Protein AF-A0A1F3T7P7-F1 (afdb_monomer)

Mean predicted aligned error: 4.09 Å

Radius of gyration: 13.99 Å; Cα contacts (8 Å, |Δi|>4): 97; chains: 1; bounding box: 37×21×42 Å

Secondary structure (DSSP, 8-state):
-HHHHHHHTT-HHHHHHHHHHHHHHHHHHHHHHSS-BSS-BTTTTBPPPP-TTSPPPPBS-HHHHHHHHHIIIIIT-PPPPPTT-

Sequence (85 aa):
MAIDGLRRYGFHTDAKRVARKWVDAVARTYEKEGAMFERIDVVKIAKPVADAHKYPTQEGFLWTNGSFSWAAVDVLGLPIKPAGL

Solvent-accessible surface area (backbone atoms only — not comparable to full-atom values): 5055 Å² total; per-residue (Å²): 107,70,49,57,52,29,46,78,72,69,38,48,69,60,18,42,52,51,34,49,55,50,40,52,36,53,51,51,19,25,73,73,70,77,48,54,41,58,56,67,33,79,87,76,44,33,78,57,80,86,48,96,91,50,81,79,84,44,72,64,31,71,68,42,56,48,51,39,51,45,29,36,37,80,65,63,68,45,84,87,75,74,92,87,124

Structure (mmCIF, N/CA/C/O backbone):
data_AF-A0A1F3T7P7-F1
#
_entry.id   AF-A0A1F3T7P7-F1
#
loop_
_atom_site.group_PDB
_atom_site.id
_atom_site.type_symbol
_atom_site.label_atom_id
_atom_site.label_alt_id
_atom_site.label_comp_id
_atom_site.label_asym_id
_atom_site.label_entity_id
_atom_site.label_seq_id
_atom_site.pdbx_PDB_ins_code
_atom_site.Cartn_x
_atom_site.Cartn_y
_atom_site.Cartn_z
_atom_site.occupancy
_atom_site.B_iso_or_equiv
_atom_site.auth_seq_id
_atom_site.auth_comp_id
_atom_site.auth_asym_id
_atom_site.auth_atom_id
_atom_site.pdbx_PDB_model_num
ATOM 1 N N . MET A 1 1 ? -8.972 4.507 -1.953 1.00 89.19 1 MET A N 1
ATOM 2 C CA . MET A 1 1 ? -10.403 4.593 -2.329 1.00 89.19 1 MET A CA 1
ATOM 3 C C . MET A 1 1 ? -11.158 3.291 -2.071 1.00 89.19 1 MET A C 1
ATOM 5 O O . MET A 1 1 ? -12.012 3.300 -1.200 1.00 89.19 1 MET A O 1
ATOM 9 N N . ALA A 1 2 ? -10.832 2.166 -2.724 1.00 98.06 2 ALA A N 1
ATOM 10 C CA . ALA A 1 2 ? -11.579 0.904 -2.555 1.00 98.06 2 ALA A CA 1
ATOM 11 C C . ALA A 1 2 ? -11.708 0.422 -1.092 1.00 98.06 2 ALA A C 1
ATOM 13 O O . ALA A 1 2 ? -12.800 0.078 -0.652 1.00 98.06 2 ALA A O 1
ATOM 14 N N . ILE A 1 3 ? -10.613 0.463 -0.322 1.00 98.50 3 ILE A N 1
ATOM 15 C CA . ILE A 1 3 ? -10.606 0.077 1.101 1.00 98.50 3 ILE A CA 1
ATOM 16 C C . ILE A 1 3 ? -11.605 0.915 1.915 1.00 98.50 3 ILE A C 1
ATOM 18 O O . ILE A 1 3 ? -12.347 0.371 2.726 1.00 98.50 3 ILE A O 1
ATOM 22 N N . ASP A 1 4 ? -11.650 2.229 1.688 1.00 98.19 4 ASP A N 1
ATOM 23 C CA . ASP A 1 4 ? -12.548 3.123 2.423 1.00 98.19 4 ASP A CA 1
ATOM 24 C C . ASP A 1 4 ? -14.011 2.934 2.000 1.00 98.19 4 ASP A C 1
ATOM 26 O O . ASP A 1 4 ? -14.902 2.894 2.843 1.00 98.19 4 ASP A O 1
ATOM 30 N N . GLY A 1 5 ? -14.254 2.700 0.706 1.00 98.56 5 GLY A N 1
ATOM 31 C CA . GLY A 1 5 ? -15.571 2.304 0.207 1.00 98.56 5 GLY A CA 1
ATOM 32 C C . GLY A 1 5 ? -16.094 1.049 0.910 1.00 98.56 5 GLY A C 1
ATOM 33 O O . GLY A 1 5 ? -17.192 1.065 1.453 1.00 98.56 5 GLY A O 1
ATOM 34 N N . LEU A 1 6 ? -15.279 -0.006 1.009 1.00 98.75 6 LEU A N 1
ATOM 35 C CA . LEU A 1 6 ? -15.653 -1.227 1.732 1.00 98.75 6 LEU A CA 1
ATOM 36 C C . LEU A 1 6 ? -16.000 -0.945 3.204 1.00 98.75 6 LEU A C 1
ATOM 38 O O . LEU A 1 6 ? -16.995 -1.462 3.705 1.00 98.75 6 LEU A O 1
ATOM 42 N N . ARG A 1 7 ? -15.239 -0.080 3.892 1.00 98.06 7 ARG A N 1
ATOM 43 C CA . ARG A 1 7 ? -15.538 0.306 5.285 1.00 98.06 7 ARG A CA 1
ATOM 44 C C . ARG A 1 7 ? -16.881 1.018 5.419 1.00 98.06 7 ARG A C 1
ATOM 46 O O . ARG A 1 7 ? -17.629 0.696 6.336 1.00 98.06 7 ARG A O 1
ATOM 53 N N . ARG A 1 8 ? -17.182 1.964 4.525 1.00 98.31 8 ARG A N 1
ATOM 54 C CA . ARG A 1 8 ? -18.412 2.775 4.578 1.00 98.31 8 ARG A CA 1
ATOM 55 C C . ARG A 1 8 ? -19.683 1.956 4.366 1.00 98.31 8 ARG A C 1
ATOM 57 O O . ARG A 1 8 ? -20.728 2.336 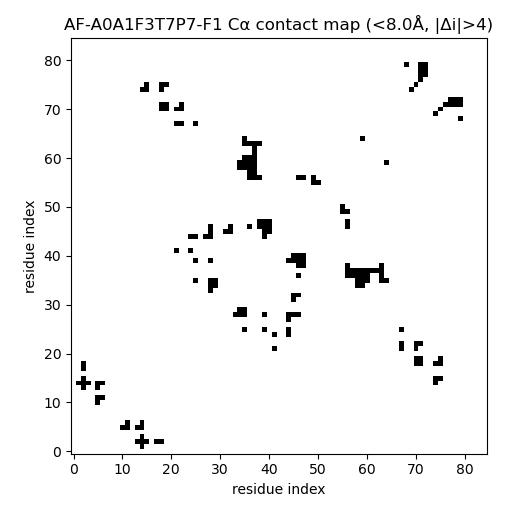4.874 1.00 98.31 8 ARG A O 1
ATOM 64 N N . TYR A 1 9 ? -19.585 0.834 3.657 1.00 98.38 9 TYR A N 1
ATOM 65 C CA . TYR A 1 9 ? -20.713 -0.054 3.369 1.00 98.38 9 TYR A CA 1
ATOM 66 C C . TYR A 1 9 ? -20.738 -1.317 4.253 1.00 98.38 9 TYR A C 1
ATOM 68 O O . TYR A 1 9 ? -21.427 -2.279 3.935 1.00 98.38 9 TYR A O 1
ATOM 76 N N . GLY A 1 10 ? -19.988 -1.338 5.362 1.00 98.38 10 GLY A N 1
ATOM 77 C CA . GLY A 1 10 ? -20.021 -2.433 6.343 1.00 98.38 10 GLY A CA 1
ATOM 78 C C . GLY A 1 10 ? -19.168 -3.661 5.993 1.00 98.38 10 GLY A C 1
ATOM 79 O O . GLY A 1 10 ? -19.073 -4.592 6.791 1.00 98.38 10 GLY A O 1
ATOM 80 N N . PHE A 1 11 ? -18.464 -3.661 4.857 1.00 98.62 11 PHE A N 1
ATOM 81 C CA . PHE A 1 11 ? -17.567 -4.744 4.428 1.00 98.62 11 PHE A CA 1
ATOM 82 C C . PHE A 1 11 ? -16.194 -4.666 5.121 1.00 98.62 11 PHE A C 1
ATOM 84 O O . PHE A 1 11 ? -15.137 -4.649 4.484 1.00 98.62 11 PHE A O 1
ATOM 91 N N . HIS A 1 12 ? -16.182 -4.595 6.453 1.00 98.19 12 HIS A N 1
ATOM 92 C CA . HIS A 1 12 ? -14.963 -4.367 7.236 1.00 98.19 12 HIS A CA 1
ATOM 93 C C . HIS A 1 12 ? -13.914 -5.476 7.071 1.00 98.19 12 HIS A C 1
ATOM 95 O O . HIS A 1 12 ? -12.717 -5.186 7.008 1.00 98.19 12 HIS A O 1
ATOM 101 N N . THR A 1 13 ? -14.346 -6.735 6.967 1.00 98.50 13 THR A N 1
ATOM 102 C CA . THR A 1 13 ? -13.450 -7.883 6.764 1.00 98.50 13 THR A CA 1
ATOM 103 C C . THR A 1 13 ? -12.719 -7.782 5.429 1.00 98.50 13 THR A C 1
ATOM 105 O O . THR A 1 13 ? -11.496 -7.919 5.379 1.00 98.50 13 THR A O 1
ATOM 108 N N . ASP A 1 14 ? -13.438 -7.460 4.353 1.00 98.69 14 ASP A N 1
ATOM 109 C CA . ASP A 1 14 ? -12.835 -7.288 3.033 1.00 98.69 14 ASP A CA 1
ATOM 110 C C . ASP A 1 14 ? -11.950 -6.047 2.960 1.00 98.69 14 ASP A C 1
ATOM 112 O O . ASP A 1 14 ? -10.867 -6.107 2.375 1.00 98.69 14 ASP A O 1
ATOM 116 N N . ALA A 1 15 ? -12.346 -4.949 3.611 1.00 98.69 15 ALA A N 1
ATOM 117 C CA . ALA A 1 15 ? -11.512 -3.756 3.715 1.00 98.69 15 ALA A CA 1
ATOM 118 C C . ALA A 1 15 ? -10.151 -4.080 4.350 1.00 98.69 15 ALA A C 1
ATOM 120 O O . ALA A 1 15 ? -9.110 -3.747 3.781 1.00 98.69 15 ALA A O 1
ATOM 121 N N . LYS A 1 16 ? -10.149 -4.789 5.489 1.00 98.56 16 LYS A N 1
ATOM 122 C CA . LYS A 1 16 ? -8.921 -5.230 6.169 1.00 98.56 16 LYS A CA 1
ATOM 123 C C . LYS A 1 16 ? -8.114 -6.201 5.313 1.00 98.56 16 LYS A C 1
ATOM 125 O O . LYS A 1 16 ? -6.895 -6.075 5.236 1.00 98.56 16 LYS A O 1
ATOM 130 N N . ARG A 1 17 ? -8.774 -7.139 4.628 1.00 98.69 17 ARG A N 1
ATOM 131 C CA . ARG A 1 17 ? -8.119 -8.097 3.725 1.00 98.69 17 ARG A CA 1
ATOM 132 C C . ARG A 1 17 ? -7.388 -7.394 2.580 1.00 98.69 17 ARG A C 1
ATOM 134 O O . ARG A 1 17 ? -6.245 -7.738 2.292 1.00 98.69 17 ARG A O 1
ATOM 141 N N . VAL A 1 18 ? -8.021 -6.418 1.929 1.00 98.56 18 VAL A N 1
ATOM 142 C CA . VAL A 1 18 ? -7.401 -5.643 0.842 1.00 98.56 18 VAL A CA 1
ATOM 143 C C . VAL A 1 18 ? -6.287 -4.743 1.378 1.00 98.56 18 VAL A C 1
ATOM 145 O O . VAL A 1 18 ? -5.210 -4.716 0.789 1.00 98.56 18 VAL A O 1
ATOM 148 N N . ALA A 1 19 ? -6.502 -4.070 2.513 1.00 98.50 19 ALA A N 1
ATOM 149 C CA . ALA A 1 19 ? -5.478 -3.251 3.161 1.00 98.50 19 ALA A CA 1
ATOM 150 C C . ALA A 1 19 ? -4.227 -4.065 3.509 1.00 98.50 19 ALA A C 1
ATOM 152 O O . ALA A 1 19 ? -3.121 -3.635 3.198 1.00 98.50 19 ALA A O 1
ATOM 153 N N . ARG A 1 20 ? -4.395 -5.267 4.080 1.00 98.44 20 ARG A N 1
ATOM 154 C CA . ARG A 1 20 ? -3.286 -6.179 4.394 1.00 98.44 20 ARG A CA 1
ATOM 155 C C . ARG A 1 20 ? -2.491 -6.535 3.144 1.00 98.44 20 ARG A C 1
ATOM 157 O O . ARG A 1 20 ? -1.290 -6.316 3.113 1.00 98.44 20 ARG A O 1
ATOM 164 N N . LYS A 1 21 ? -3.171 -6.995 2.089 1.00 98.19 21 LYS A N 1
ATOM 165 C CA . LYS A 1 21 ? -2.515 -7.343 0.819 1.00 98.19 21 LYS A CA 1
ATOM 166 C C . LYS A 1 21 ? -1.770 -6.160 0.199 1.00 98.19 21 LYS A C 1
ATOM 168 O O . LYS A 1 21 ? -0.696 -6.357 -0.353 1.00 98.19 21 LYS A O 1
ATOM 173 N N . TRP A 1 22 ? -2.332 -4.953 0.283 1.00 97.88 22 TRP A N 1
ATOM 174 C CA . TRP A 1 22 ? -1.679 -3.739 -0.207 1.00 97.88 22 TRP A CA 1
ATOM 175 C C . TRP A 1 22 ? -0.404 -3.418 0.578 1.00 97.88 22 TRP A C 1
ATOM 177 O O . TRP A 1 22 ? 0.656 -3.271 -0.024 1.00 97.88 22 TRP A O 1
ATOM 187 N N . VAL A 1 23 ? -0.49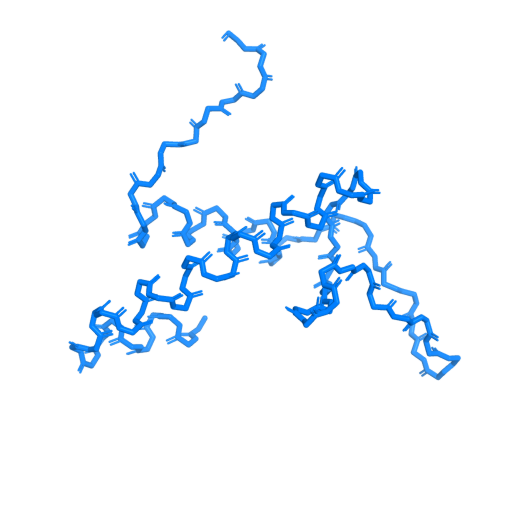9 -3.365 1.910 1.00 97.50 23 VAL A N 1
ATOM 188 C CA . VAL A 1 23 ? 0.643 -3.100 2.798 1.00 97.50 23 VAL A CA 1
ATOM 189 C C . VAL A 1 23 ? 1.745 -4.136 2.582 1.00 97.50 23 VAL A C 1
ATOM 191 O O . VAL A 1 23 ? 2.890 -3.758 2.353 1.00 97.50 23 VAL A O 1
ATOM 194 N N . ASP A 1 24 ? 1.402 -5.424 2.552 1.00 97.31 24 ASP A N 1
ATOM 195 C CA . ASP A 1 24 ? 2.376 -6.501 2.361 1.00 97.31 24 ASP A CA 1
ATOM 196 C C . ASP A 1 24 ? 3.033 -6.437 0.969 1.00 97.31 24 ASP A C 1
ATOM 198 O O . ASP A 1 24 ? 4.235 -6.664 0.840 1.00 97.31 24 ASP A O 1
ATOM 202 N N . ALA A 1 25 ? 2.279 -6.106 -0.086 1.00 97.88 25 ALA A N 1
ATOM 203 C CA . ALA A 1 25 ? 2.829 -5.991 -1.437 1.00 97.88 25 ALA A CA 1
ATOM 204 C C . ALA A 1 25 ? 3.817 -4.824 -1.566 1.00 97.88 25 ALA A C 1
ATOM 206 O O . ALA A 1 25 ? 4.886 -4.989 -2.156 1.00 97.88 25 ALA A O 1
ATOM 207 N N . VAL A 1 26 ? 3.486 -3.660 -1.001 1.00 96.62 26 VAL A N 1
ATOM 208 C CA . VAL A 1 26 ? 4.380 -2.494 -0.996 1.00 96.62 26 VAL A CA 1
ATOM 209 C C . VAL A 1 26 ? 5.623 -2.773 -0.152 1.00 96.62 26 VAL A C 1
ATOM 211 O O . VAL A 1 26 ? 6.729 -2.541 -0.633 1.00 96.62 26 VAL A O 1
ATOM 214 N N . ALA A 1 27 ? 5.462 -3.325 1.057 1.00 96.00 27 ALA A N 1
ATOM 215 C CA . ALA A 1 27 ? 6.577 -3.650 1.949 1.00 96.00 27 ALA A CA 1
ATOM 216 C C . ALA A 1 27 ? 7.555 -4.639 1.302 1.00 96.00 27 ALA A C 1
ATOM 218 O O . ALA A 1 27 ? 8.749 -4.369 1.231 1.00 96.00 27 ALA A O 1
ATOM 219 N N . ARG A 1 28 ? 7.050 -5.735 0.726 1.00 97.31 28 ARG A N 1
ATOM 220 C CA . ARG A 1 28 ? 7.897 -6.728 0.050 1.00 97.31 28 ARG A CA 1
ATOM 221 C C . ARG A 1 28 ? 8.548 -6.193 -1.225 1.00 97.31 28 ARG A C 1
ATOM 223 O O . ARG A 1 28 ? 9.657 -6.596 -1.560 1.00 97.31 28 ARG A O 1
ATOM 230 N N . THR A 1 29 ? 7.876 -5.296 -1.949 1.00 96.62 29 THR A N 1
ATOM 231 C CA . THR A 1 29 ? 8.493 -4.627 -3.107 1.00 96.62 29 THR A CA 1
ATOM 232 C C . THR A 1 29 ? 9.638 -3.727 -2.646 1.00 96.62 29 THR A C 1
ATOM 234 O O . THR A 1 29 ? 10.703 -3.752 -3.250 1.00 96.62 29 THR A O 1
ATOM 237 N N . TYR A 1 30 ? 9.451 -2.988 -1.550 1.00 95.00 30 TYR A N 1
ATOM 238 C CA . TYR A 1 30 ? 10.499 -2.162 -0.953 1.00 95.00 30 TYR A CA 1
ATOM 239 C C . TYR A 1 30 ? 11.691 -3.001 -0.474 1.00 95.00 30 TYR A C 1
ATOM 241 O O . TYR A 1 30 ? 12.827 -2.677 -0.801 1.00 95.00 30 TYR A O 1
ATOM 249 N N . GLU A 1 31 ? 11.448 -4.108 0.232 1.00 95.62 31 GLU A N 1
ATOM 250 C CA . GLU A 1 31 ? 12.501 -5.038 0.672 1.00 95.62 31 GLU A CA 1
ATOM 251 C C . GLU A 1 31 ? 13.329 -5.58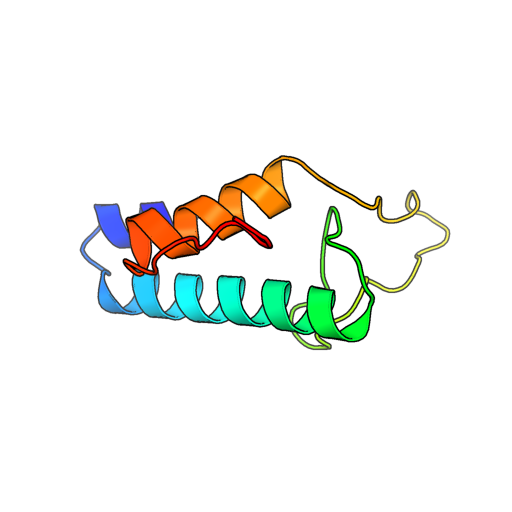1 -0.499 1.00 95.62 31 GLU A C 1
ATOM 253 O O . GLU A 1 31 ? 14.541 -5.744 -0.381 1.00 95.62 31 GLU A O 1
ATOM 258 N N . LYS A 1 32 ? 12.678 -5.863 -1.631 1.00 95.38 32 LYS A N 1
ATOM 259 C CA . LYS A 1 32 ? 13.321 -6.446 -2.809 1.00 95.38 32 LYS A CA 1
ATOM 260 C C . LYS A 1 32 ? 14.073 -5.419 -3.657 1.00 95.38 32 LYS A C 1
ATOM 262 O O . LYS A 1 32 ? 15.151 -5.717 -4.158 1.00 95.38 32 LYS A O 1
ATOM 267 N N . GLU A 1 33 ? 13.473 -4.257 -3.880 1.00 93.94 33 GLU A N 1
ATOM 268 C CA . GLU A 1 33 ? 13.931 -3.285 -4.881 1.00 93.94 33 GLU A CA 1
ATOM 269 C C . GLU A 1 33 ? 14.613 -2.058 -4.241 1.00 93.94 33 GLU A C 1
ATOM 271 O O . GLU A 1 33 ? 15.180 -1.233 -4.949 1.00 93.94 33 GLU A O 1
ATOM 276 N N . GLY A 1 34 ? 14.552 -1.909 -2.912 1.00 94.25 34 GLY A N 1
ATOM 277 C CA . GLY A 1 34 ? 15.191 -0.823 -2.158 1.00 94.25 34 GLY A CA 1
ATOM 278 C C . GLY A 1 34 ? 14.479 0.532 -2.230 1.00 94.25 34 GLY A C 1
ATOM 279 O O . GLY A 1 34 ? 14.982 1.512 -1.685 1.00 94.25 34 GLY A O 1
ATOM 280 N N . ALA A 1 35 ? 13.316 0.609 -2.883 1.00 92.88 35 ALA A N 1
ATOM 281 C CA . ALA A 1 35 ? 12.568 1.849 -3.061 1.00 92.88 35 ALA A CA 1
ATOM 282 C C . ALA A 1 35 ? 11.050 1.618 -3.098 1.00 92.88 35 ALA A C 1
ATOM 284 O O . ALA A 1 35 ? 10.559 0.539 -3.436 1.00 92.88 35 ALA A O 1
ATOM 285 N N . MET A 1 36 ? 10.289 2.661 -2.753 1.00 94.31 36 MET A N 1
ATOM 286 C CA . MET A 1 36 ? 8.854 2.722 -3.04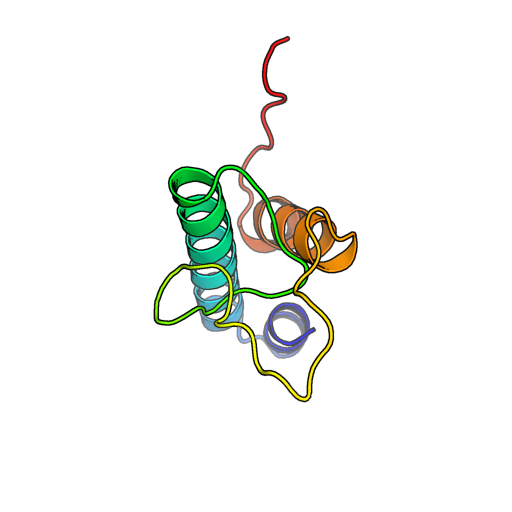0 1.00 94.31 36 MET A CA 1
ATOM 287 C C . MET A 1 36 ? 8.641 3.358 -4.410 1.00 94.31 36 MET A C 1
ATOM 289 O O . MET A 1 36 ? 9.325 4.316 -4.762 1.00 94.31 36 MET A O 1
ATOM 293 N N . PHE A 1 37 ? 7.664 2.861 -5.164 1.00 95.44 37 PHE A N 1
ATOM 294 C CA . PHE A 1 37 ? 7.403 3.306 -6.532 1.00 95.44 37 PHE A CA 1
ATOM 295 C C . PHE A 1 37 ? 6.019 3.933 -6.677 1.00 95.44 37 PHE A C 1
ATOM 297 O O . PHE A 1 37 ? 5.085 3.590 -5.953 1.00 95.44 37 PHE A O 1
ATOM 304 N N . GLU A 1 38 ? 5.859 4.791 -7.682 1.00 95.25 38 GLU A N 1
ATOM 305 C CA . GLU A 1 38 ? 4.563 5.339 -8.106 1.00 95.25 38 GLU A CA 1
ATOM 306 C C . GLU A 1 38 ? 3.498 4.249 -8.319 1.00 95.25 38 GLU A C 1
ATOM 308 O O . GLU A 1 38 ? 2.324 4.427 -8.001 1.00 95.25 38 GLU A O 1
ATOM 313 N N . ARG A 1 39 ? 3.909 3.094 -8.837 1.00 92.38 39 ARG A N 1
ATOM 314 C CA . ARG A 1 39 ? 3.053 1.938 -9.105 1.00 92.38 39 ARG A CA 1
ATOM 315 C C . ARG A 1 39 ? 3.858 0.658 -8.939 1.00 92.38 39 ARG A C 1
ATOM 317 O O . ARG A 1 39 ? 5.056 0.654 -9.212 1.00 92.38 39 ARG A O 1
ATOM 324 N N . ILE A 1 40 ? 3.190 -0.423 -8.543 1.00 94.50 40 ILE A N 1
ATOM 325 C CA . ILE A 1 40 ? 3.793 -1.748 -8.346 1.00 94.50 40 ILE A CA 1
ATOM 326 C C . ILE A 1 40 ? 3.002 -2.822 -9.094 1.00 94.50 40 ILE A C 1
ATOM 328 O O . ILE A 1 40 ? 1.786 -2.710 -9.257 1.00 94.50 40 ILE A O 1
ATOM 332 N N . ASP A 1 41 ? 3.686 -3.874 -9.534 1.00 94.94 41 ASP A N 1
ATOM 333 C CA . ASP A 1 41 ? 3.034 -5.106 -9.971 1.00 94.94 41 ASP A CA 1
ATOM 334 C C . ASP A 1 41 ? 2.689 -5.929 -8.723 1.00 94.94 41 ASP A C 1
ATOM 336 O O . ASP A 1 41 ? 3.565 -6.499 -8.076 1.00 94.94 41 ASP A O 1
ATOM 340 N N . VAL A 1 42 ? 1.407 -5.973 -8.359 1.00 94.81 42 VAL A N 1
ATOM 341 C CA . VAL A 1 42 ? 0.930 -6.659 -7.143 1.00 94.81 42 VAL A CA 1
ATOM 342 C C . VAL A 1 42 ? 0.907 -8.185 -7.262 1.00 94.81 42 VAL A C 1
ATOM 344 O O . VAL A 1 42 ? 0.730 -8.864 -6.253 1.00 94.81 42 VAL A O 1
ATOM 347 N N . VAL A 1 43 ? 1.067 -8.736 -8.468 1.00 94.56 43 VAL A N 1
ATOM 348 C CA . VAL A 1 43 ? 1.168 -10.187 -8.684 1.00 94.56 43 VAL A CA 1
ATOM 349 C C . VAL A 1 43 ? 2.625 -10.616 -8.568 1.00 94.56 43 VAL A C 1
ATOM 351 O O . VAL A 1 43 ? 2.929 -11.598 -7.893 1.00 94.56 43 VAL A O 1
ATOM 354 N N . LYS A 1 44 ? 3.534 -9.861 -9.193 1.00 95.31 44 LYS A N 1
ATOM 355 C CA . LYS A 1 44 ? 4.974 -10.157 -9.197 1.00 95.31 44 LYS A CA 1
ATOM 356 C C . LYS A 1 44 ? 5.732 -9.584 -8.003 1.00 95.31 44 LYS A C 1
ATOM 358 O O . LYS A 1 44 ? 6.861 -10.004 -7.774 1.00 95.31 44 LYS A O 1
ATOM 363 N N . ILE A 1 45 ? 5.132 -8.651 -7.260 1.00 95.69 45 ILE A N 1
ATOM 364 C CA . ILE A 1 45 ? 5.758 -7.935 -6.139 1.00 95.69 45 ILE A CA 1
ATOM 365 C C . ILE A 1 45 ? 7.072 -7.287 -6.596 1.00 95.69 45 ILE A C 1
ATOM 367 O O . ILE A 1 45 ? 8.172 -7.663 -6.189 1.00 95.69 45 ILE A O 1
ATOM 371 N N . ALA A 1 46 ? 6.950 -6.387 -7.569 1.00 93.19 46 ALA A N 1
ATOM 372 C CA . ALA A 1 46 ? 8.085 -5.773 -8.243 1.00 93.19 46 ALA A CA 1
ATOM 373 C C . ALA A 1 46 ? 7.728 -4.394 -8.807 1.00 93.19 46 ALA A C 1
ATOM 375 O O . ALA A 1 46 ? 6.550 -4.060 -8.998 1.00 93.19 46 ALA A O 1
ATOM 376 N N . LYS A 1 47 ? 8.763 -3.628 -9.169 1.00 91.38 47 LYS A N 1
ATOM 377 C CA . LYS A 1 47 ? 8.611 -2.489 -10.078 1.00 91.38 47 LYS A CA 1
ATOM 378 C C . LYS A 1 47 ? 7.962 -2.981 -11.387 1.00 91.38 47 LYS A C 1
ATOM 380 O O . LYS A 1 47 ? 8.397 -4.002 -11.926 1.00 91.38 47 LYS A O 1
ATOM 385 N N . PRO A 1 48 ? 6.930 -2.300 -11.921 1.00 87.81 48 PRO A N 1
ATOM 386 C CA . PRO A 1 48 ? 6.316 -2.691 -13.182 1.00 87.81 48 PRO A CA 1
ATOM 387 C C . PRO A 1 48 ? 7.338 -2.669 -14.313 1.00 87.81 48 PRO A C 1
ATOM 389 O O . PRO A 1 48 ? 8.204 -1.791 -14.353 1.00 87.81 48 PRO A O 1
ATOM 392 N N . VAL A 1 49 ? 7.200 -3.612 -15.246 1.00 85.25 49 VAL A N 1
ATOM 393 C CA . VAL A 1 49 ? 8.040 -3.666 -16.446 1.00 85.25 49 VAL A CA 1
ATOM 394 C C . VAL A 1 49 ? 7.886 -2.359 -17.219 1.00 85.25 49 VAL A C 1
ATOM 396 O O . VAL A 1 49 ? 6.770 -1.868 -17.407 1.00 85.25 49 VAL A O 1
ATOM 399 N N . ALA A 1 50 ? 9.017 -1.792 -17.639 1.00 80.94 50 ALA A N 1
ATOM 400 C CA . ALA A 1 50 ? 9.025 -0.605 -18.474 1.00 80.94 50 ALA A CA 1
ATOM 401 C C . ALA A 1 50 ? 8.313 -0.906 -19.798 1.00 80.94 50 ALA A C 1
ATOM 403 O O . ALA A 1 50 ? 8.620 -1.878 -20.485 1.00 80.94 50 ALA A O 1
ATOM 404 N N . ASP A 1 51 ? 7.351 -0.062 -20.133 1.00 80.62 51 ASP A N 1
ATOM 405 C CA . ASP A 1 51 ? 6.643 -0.092 -21.402 1.00 80.62 51 ASP A CA 1
ATOM 406 C C . ASP A 1 51 ? 7.153 1.094 -22.217 1.00 80.62 51 ASP A C 1
ATOM 408 O O . ASP A 1 51 ? 7.104 2.223 -21.733 1.00 80.62 51 ASP A O 1
ATOM 412 N N . ALA A 1 52 ? 7.656 0.840 -23.427 1.00 75.94 52 ALA A N 1
ATOM 413 C CA . ALA A 1 52 ? 8.261 1.860 -24.283 1.00 75.94 52 ALA A CA 1
ATOM 414 C C . ALA A 1 52 ? 7.296 3.009 -24.634 1.00 75.94 52 ALA A C 1
ATOM 416 O O . ALA A 1 52 ? 7.739 4.101 -24.978 1.00 75.94 52 ALA A O 1
ATOM 417 N N . HIS A 1 53 ? 5.984 2.786 -24.516 1.00 84.81 53 HIS A N 1
ATOM 418 C CA . HIS A 1 53 ? 4.958 3.802 -24.749 1.00 84.81 53 HIS A CA 1
ATOM 419 C C . HIS A 1 53 ? 4.538 4.554 -23.478 1.00 84.81 53 HIS A C 1
ATOM 421 O O . HIS A 1 53 ? 3.635 5.389 -23.526 1.00 84.81 53 HIS A O 1
ATOM 427 N N . LYS A 1 54 ? 5.154 4.261 -22.327 1.00 84.56 54 LYS A N 1
ATOM 428 C CA . LYS A 1 54 ? 4.847 4.886 -21.037 1.00 84.56 54 LYS A CA 1
ATOM 429 C C . LYS A 1 54 ? 6.095 5.526 -20.448 1.00 84.56 54 LYS A C 1
ATOM 431 O O . LYS A 1 54 ? 7.211 5.052 -20.632 1.00 84.56 54 LYS A O 1
ATOM 436 N N . TYR A 1 55 ? 5.892 6.577 -19.662 1.00 86.69 55 TYR A N 1
ATOM 437 C CA . TYR A 1 55 ? 6.980 7.148 -18.880 1.00 86.69 55 TYR A CA 1
ATOM 438 C C . TYR A 1 55 ? 7.523 6.133 -17.858 1.00 86.69 55 TYR A C 1
ATOM 440 O O . TYR A 1 55 ? 6.769 5.257 -17.395 1.00 86.69 55 TYR A O 1
ATOM 448 N N . PRO A 1 56 ? 8.818 6.243 -17.503 1.00 88.00 56 PRO A N 1
ATOM 449 C CA . PRO A 1 56 ? 9.423 5.416 -16.472 1.00 88.00 56 PRO A CA 1
ATOM 450 C C . PRO A 1 56 ? 8.639 5.490 -15.161 1.00 88.00 56 PRO A C 1
ATOM 452 O O . PRO A 1 56 ? 8.134 6.542 -14.780 1.00 88.00 56 PRO A O 1
ATOM 455 N N . THR A 1 57 ? 8.543 4.360 -14.462 1.00 91.06 57 THR A N 1
ATOM 456 C CA . THR A 1 57 ? 7.986 4.345 -13.105 1.00 91.06 57 THR A CA 1
ATOM 457 C C . THR A 1 57 ? 8.928 5.093 -12.165 1.00 91.06 57 THR A C 1
ATOM 459 O O . THR A 1 57 ? 10.101 4.717 -12.057 1.00 91.06 57 THR A O 1
ATOM 462 N N . GLN A 1 58 ? 8.384 6.083 -11.461 1.00 92.75 58 GLN A N 1
ATOM 463 C CA . GLN A 1 58 ? 9.133 6.959 -10.565 1.00 92.75 58 GLN A CA 1
ATOM 464 C C . 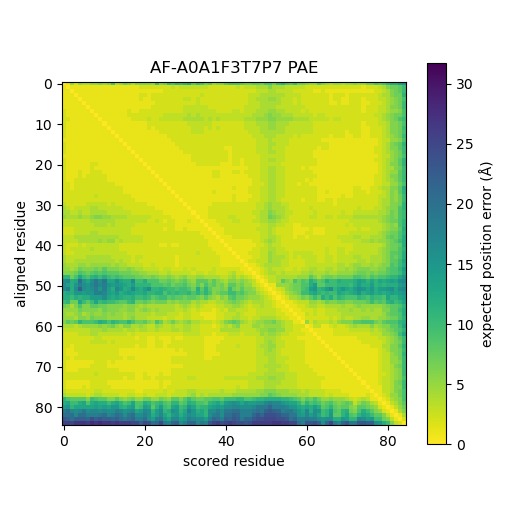GLN A 1 58 ? 9.354 6.334 -9.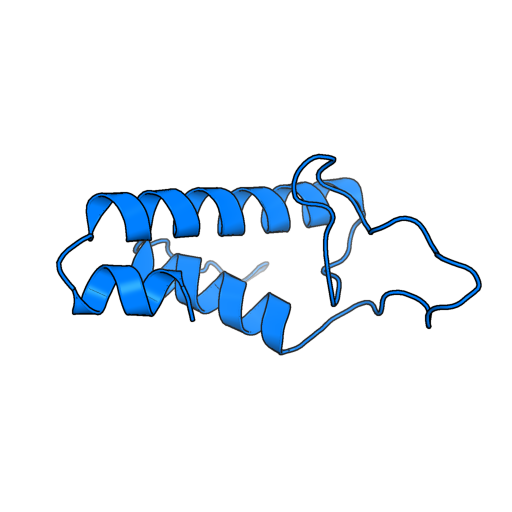182 1.00 92.75 58 GLN A C 1
ATOM 466 O O . GLN A 1 58 ? 8.511 5.579 -8.684 1.00 92.75 58 GLN A O 1
ATOM 471 N N . GLU A 1 59 ? 10.493 6.666 -8.574 1.00 92.25 59 GLU A N 1
ATOM 472 C CA . GLU A 1 59 ? 10.841 6.352 -7.185 1.00 92.25 59 GLU A CA 1
ATOM 473 C C . GLU A 1 59 ? 10.362 7.450 -6.248 1.00 92.25 59 GLU A C 1
ATOM 475 O O . GLU A 1 59 ? 10.514 8.633 -6.541 1.00 92.25 59 GLU A O 1
ATOM 480 N N . GLY A 1 60 ? 9.817 7.047 -5.104 1.00 84.56 60 GLY A N 1
ATOM 481 C CA . GLY A 1 60 ? 9.152 7.950 -4.181 1.00 84.56 60 GLY A CA 1
ATOM 482 C C . GLY A 1 60 ? 7.879 8.512 -4.810 1.00 84.56 60 GLY A C 1
ATOM 483 O O . GLY A 1 60 ? 7.896 9.187 -5.836 1.00 84.56 60 GLY A O 1
ATOM 484 N N . PHE A 1 61 ? 6.726 8.241 -4.203 1.00 93.81 61 PHE A N 1
ATOM 485 C CA . PHE A 1 61 ? 5.493 8.837 -4.701 1.00 93.81 61 PHE A CA 1
ATOM 486 C C . PHE A 1 61 ? 4.473 9.035 -3.595 1.00 93.81 61 PHE A C 1
ATOM 488 O O . PHE A 1 61 ? 4.159 8.108 -2.845 1.00 93.81 61 PHE A O 1
ATOM 495 N N . LEU A 1 62 ? 3.933 10.254 -3.511 1.00 92.69 62 LEU A N 1
ATOM 496 C CA . LEU A 1 62 ? 3.113 10.679 -2.381 1.00 92.69 62 LEU A CA 1
ATOM 497 C C . LEU A 1 62 ? 1.894 9.773 -2.179 1.00 92.69 62 LEU A C 1
ATOM 499 O O . LEU A 1 62 ? 1.594 9.412 -1.044 1.00 92.69 62 LEU A O 1
ATOM 503 N N . TRP A 1 63 ? 1.219 9.349 -3.254 1.00 94.75 63 TRP A N 1
ATOM 504 C CA . TRP A 1 63 ? 0.060 8.463 -3.117 1.00 94.75 63 TRP A CA 1
ATOM 505 C C . TRP A 1 63 ? 0.426 7.047 -2.668 1.00 94.75 63 TRP A C 1
ATOM 507 O O . TRP A 1 63 ? -0.370 6.426 -1.964 1.00 94.75 63 TRP A O 1
ATOM 517 N N . THR A 1 64 ? 1.608 6.525 -3.010 1.00 96.12 64 THR A N 1
ATOM 518 C CA . THR A 1 64 ? 2.012 5.173 -2.595 1.00 96.12 64 THR A CA 1
ATOM 519 C C . THR A 1 64 ? 2.355 5.211 -1.118 1.00 96.12 64 THR A C 1
ATOM 521 O O . THR A 1 64 ? 1.788 4.448 -0.341 1.00 96.12 64 THR A O 1
ATOM 524 N N . ASN A 1 65 ? 3.172 6.186 -0.719 1.00 95.00 65 ASN A N 1
ATOM 525 C CA . ASN A 1 65 ? 3.569 6.395 0.669 1.00 95.00 65 ASN A CA 1
ATOM 526 C C . ASN A 1 65 ? 2.343 6.690 1.548 1.00 95.00 65 ASN A C 1
ATOM 528 O O . ASN A 1 65 ? 2.147 6.065 2.585 1.00 95.00 65 ASN A O 1
ATOM 532 N N . GLY A 1 66 ? 1.475 7.604 1.106 1.00 95.69 66 GLY A N 1
ATOM 533 C CA . GLY A 1 66 ? 0.273 7.996 1.838 1.00 95.69 66 GLY A CA 1
ATOM 534 C C . GLY A 1 66 ? -0.740 6.860 1.961 1.00 95.69 66 GLY A C 1
ATOM 535 O O . GLY A 1 66 ? -1.247 6.609 3.051 1.00 95.69 66 GLY A O 1
ATOM 536 N N . SER A 1 67 ? -1.010 6.128 0.874 1.00 97.25 67 SER A N 1
ATOM 537 C CA . SER A 1 67 ? -1.942 4.994 0.923 1.00 97.25 67 SER A CA 1
ATOM 538 C C . SER A 1 67 ? -1.402 3.818 1.734 1.00 97.25 67 SER A C 1
ATOM 540 O O . SER A 1 67 ? -2.187 3.161 2.416 1.00 97.25 67 SER A O 1
ATOM 542 N N . PHE A 1 68 ? -0.091 3.558 1.691 1.00 96.62 68 PHE A N 1
ATOM 543 C CA . PHE A 1 68 ? 0.571 2.570 2.540 1.00 96.62 68 PHE A CA 1
ATOM 544 C C . PHE A 1 68 ? 0.430 2.935 4.020 1.00 96.62 68 PHE A C 1
ATOM 546 O O . PHE A 1 68 ?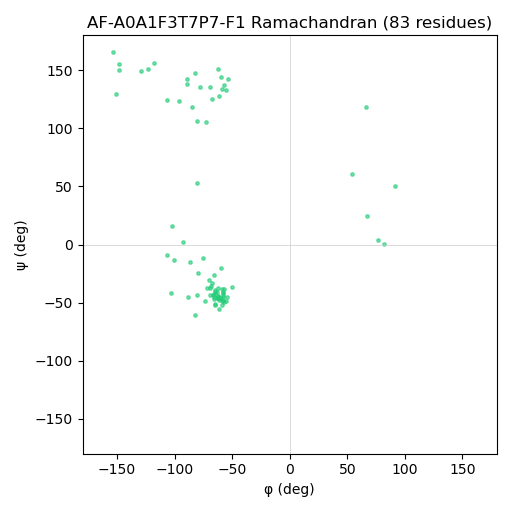 -0.116 2.141 4.785 1.00 96.62 68 PHE A O 1
ATOM 553 N N . SER A 1 69 ? 0.845 4.146 4.406 1.00 95.75 69 SER A N 1
ATOM 554 C CA . SER A 1 69 ? 0.797 4.604 5.798 1.00 95.75 69 SER A CA 1
ATOM 555 C C . SER A 1 69 ? -0.630 4.626 6.343 1.00 95.75 69 SER A C 1
ATOM 557 O O . SER A 1 69 ? -0.876 4.081 7.415 1.00 95.75 69 SER A O 1
ATOM 559 N N . TRP A 1 70 ? -1.588 5.165 5.583 1.00 97.44 70 TRP A N 1
ATOM 560 C CA . TRP A 1 70 ? -3.003 5.173 5.968 1.00 97.44 70 TRP A CA 1
ATOM 561 C C . TRP A 1 70 ? -3.577 3.757 6.113 1.00 97.44 70 TRP A C 1
ATOM 563 O O . TRP A 1 70 ? -4.266 3.448 7.082 1.00 97.44 70 TRP A O 1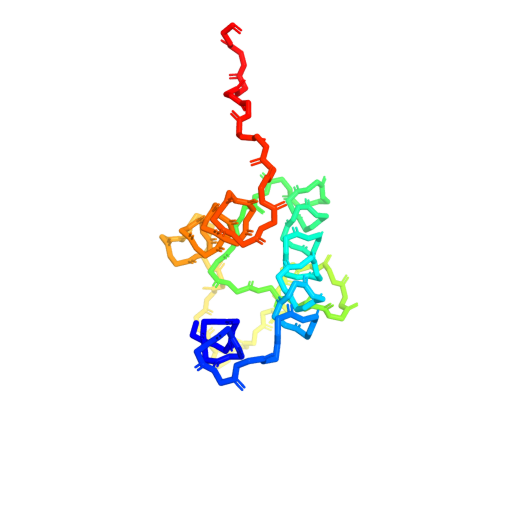
ATOM 573 N N . ALA A 1 71 ? -3.290 2.851 5.172 1.00 97.88 71 ALA A N 1
ATOM 574 C CA . ALA A 1 71 ? -3.773 1.475 5.276 1.00 97.88 71 ALA A CA 1
ATOM 575 C C . ALA A 1 71 ? -3.156 0.751 6.485 1.00 97.88 71 ALA A C 1
ATOM 577 O O . ALA A 1 71 ? -3.859 0.028 7.192 1.00 97.88 71 ALA A O 1
ATOM 578 N N . ALA A 1 72 ? -1.863 0.957 6.744 1.00 96.88 72 ALA A N 1
ATOM 579 C CA . ALA A 1 72 ? -1.170 0.364 7.878 1.00 96.88 72 ALA A CA 1
ATOM 580 C C . ALA A 1 72 ? -1.723 0.879 9.215 1.00 96.88 72 ALA A C 1
ATOM 582 O O . ALA A 1 72 ? -2.096 0.072 10.065 1.00 96.88 72 ALA A O 1
ATOM 583 N N . VAL A 1 73 ? -1.833 2.196 9.386 1.00 96.56 73 VAL A N 1
ATOM 584 C CA . VAL A 1 73 ? -2.223 2.813 10.661 1.00 96.56 73 VAL A CA 1
ATOM 585 C C . VAL A 1 73 ? -3.736 2.804 10.844 1.00 96.56 73 VAL A C 1
ATOM 587 O O . VAL A 1 73 ? -4.244 2.173 11.766 1.00 96.56 73 VAL A O 1
ATOM 590 N N . ASP A 1 74 ? -4.480 3.453 9.951 1.00 96.69 74 ASP A N 1
ATOM 591 C CA . ASP A 1 74 ? -5.902 3.743 10.156 1.00 96.69 74 ASP A CA 1
ATOM 592 C C . ASP A 1 74 ? -6.824 2.551 9.880 1.00 96.69 74 ASP A C 1
ATOM 594 O O . ASP A 1 74 ? -7.952 2.499 10.381 1.00 96.69 74 ASP A O 1
ATOM 598 N N . VAL A 1 75 ? -6.388 1.602 9.046 1.00 97.62 75 VAL A N 1
ATOM 599 C CA . VAL A 1 75 ? -7.211 0.437 8.672 1.00 97.62 75 VAL A CA 1
ATOM 600 C C . VAL A 1 75 ? -6.780 -0.824 9.413 1.00 97.62 75 VAL A C 1
ATOM 602 O O . VAL A 1 75 ? -7.635 -1.603 9.845 1.00 97.62 75 VAL A O 1
ATOM 605 N N . LEU A 1 76 ? -5.471 -1.042 9.553 1.00 97.38 76 LEU A N 1
ATOM 606 C CA . LEU A 1 76 ? -4.917 -2.248 10.171 1.00 97.38 76 LEU A CA 1
ATOM 607 C C . LEU A 1 76 ? -4.465 -2.050 11.622 1.00 97.38 76 LEU A C 1
ATOM 609 O O . LEU A 1 76 ? -4.241 -3.056 12.294 1.00 97.38 76 LEU A O 1
ATOM 613 N N . GLY A 1 77 ? -4.349 -0.812 12.111 1.00 96.38 77 GLY A N 1
ATOM 614 C CA . GLY A 1 77 ? -3.891 -0.532 13.475 1.00 96.38 77 GLY A CA 1
ATOM 615 C C . GLY A 1 77 ? -2.425 -0.901 13.714 1.00 96.38 77 GLY A C 1
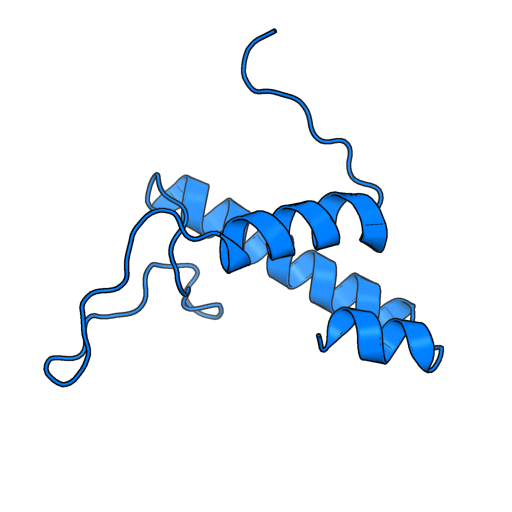ATOM 616 O O . GLY A 1 77 ? -2.048 -1.207 14.843 1.00 96.38 77 GLY A O 1
ATOM 617 N N . LEU A 1 78 ? -1.603 -0.941 12.663 1.00 93.12 78 LEU A N 1
ATOM 618 C CA . LEU A 1 78 ? -0.180 -1.232 12.784 1.00 93.12 78 LEU A CA 1
ATOM 619 C C . LEU A 1 78 ? 0.565 0.010 13.283 1.00 93.12 78 LEU A C 1
ATOM 621 O O . LEU A 1 78 ? 0.344 1.105 12.761 1.00 93.12 78 LEU A O 1
ATOM 625 N N . PRO A 1 79 ? 1.484 -0.141 14.247 1.00 85.88 79 PRO A N 1
ATOM 626 C CA . PRO A 1 79 ? 2.320 0.966 14.675 1.00 85.88 79 PRO A CA 1
ATOM 627 C C . PRO A 1 79 ? 3.315 1.333 13.567 1.00 85.88 79 PRO A C 1
ATOM 629 O O . PRO A 1 79 ? 3.972 0.456 13.003 1.00 85.88 79 PRO A O 1
ATOM 632 N N . ILE A 1 80 ? 3.488 2.629 13.301 1.00 72.44 80 ILE A N 1
ATOM 633 C CA . ILE A 1 80 ? 4.657 3.116 12.561 1.00 72.44 80 ILE A CA 1
ATOM 634 C C . ILE A 1 80 ? 5.785 3.298 13.570 1.00 72.44 80 ILE A C 1
ATOM 636 O O . ILE A 1 80 ? 5.678 4.107 14.491 1.00 72.44 80 ILE A O 1
ATOM 640 N N . LYS A 1 81 ? 6.873 2.549 13.389 1.00 71.12 81 LYS A N 1
ATOM 641 C CA . LYS A 1 81 ? 8.137 2.824 14.071 1.00 71.12 81 LYS A CA 1
ATOM 642 C C . LYS A 1 81 ? 9.024 3.639 13.130 1.00 71.12 81 LYS A C 1
ATOM 644 O O . LYS A 1 81 ? 9.282 3.165 12.022 1.00 71.12 81 LYS A O 1
ATOM 649 N N . PRO A 1 82 ? 9.490 4.831 13.532 1.00 59.22 82 PRO A N 1
ATOM 650 C CA . PRO A 1 82 ? 10.541 5.524 12.803 1.00 59.22 82 PRO A CA 1
ATOM 651 C C . PRO A 1 82 ? 11.773 4.622 12.714 1.00 59.22 82 PRO A C 1
ATOM 653 O O . PRO A 1 82 ? 12.141 3.967 13.691 1.00 59.22 82 PRO A O 1
ATOM 656 N N . ALA A 1 83 ? 12.415 4.576 11.551 1.00 57.03 83 ALA A N 1
ATOM 657 C CA . ALA A 1 83 ? 13.714 3.934 11.441 1.00 57.03 83 ALA A CA 1
ATOM 658 C C . ALA A 1 83 ? 14.759 4.833 12.130 1.00 57.03 83 ALA A C 1
ATOM 660 O O . ALA A 1 83 ? 15.115 5.874 11.588 1.00 57.03 83 ALA A O 1
ATOM 661 N N . GLY A 1 84 ? 15.222 4.439 13.322 1.00 57.78 84 GLY A N 1
ATOM 662 C CA . GLY A 1 84 ? 16.410 5.018 13.966 1.00 57.78 84 GLY A CA 1
ATOM 663 C C . GLY A 1 84 ? 16.202 6.206 14.918 1.00 57.78 84 GLY A C 1
ATOM 664 O O . GLY A 1 84 ? 16.931 7.187 14.804 1.00 57.78 84 GLY A O 1
ATOM 665 N N . LEU A 1 85 ? 15.279 6.100 15.881 1.00 42.47 85 LEU A N 1
ATOM 666 C CA . LEU A 1 85 ? 15.297 6.880 17.132 1.00 42.47 85 LEU A CA 1
ATOM 667 C C . LEU A 1 85 ? 15.229 5.936 18.334 1.00 42.47 85 LEU A C 1
ATOM 669 O O . LEU A 1 85 ? 14.448 4.959 18.248 1.00 42.47 85 LEU A O 1
#

pLDDT: mean 92.03, std 10.33, range [42.47, 98.75]

Foldseek 3Di:
DVLVVCVVVPVLVVSLVVLVLLLVLQVQQCVVVVFGWPDADSVVSYQDDDDPVDDHIDTDDPCSVVSNVCSCCVNVVHDDDPDDD